Protein AF-A0A378B7A6-F1 (afdb_monomer_lite)

Secondary structure (DSSP, 8-state):
--EEEEE--TTSHHHHHHHHHHHHHS-GGGSPPHHHHHHHHHSTT--EEEEE-

Foldseek 3Di:
DWDKDWDLDCPDPQNVVVLVVVPVVDDPVPRDDPVVVNVLSPDPPRTDIDTHD

pLDDT: mean 82.14, std 4.24, range [70.38, 88.19]

Or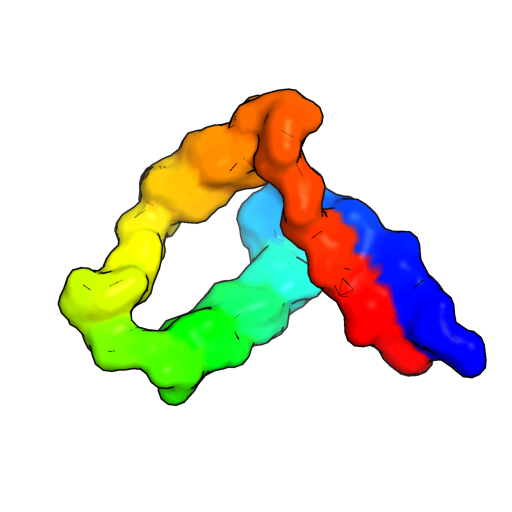ganism: Klebsiella pneumoniae (NCBI:txid573)

Structure (mmCIF, N/CA/C/O backbone):
data_AF-A0A378B7A6-F1
#
_entry.id   AF-A0A378B7A6-F1
#
loop_
_atom_site.group_PDB
_atom_site.id
_atom_site.type_symbol
_atom_site.label_atom_id
_atom_site.label_alt_id
_atom_site.label_comp_id
_atom_site.label_asym_id
_atom_site.label_entity_id
_atom_site.label_seq_id
_atom_site.pdbx_PDB_ins_code
_atom_site.Cartn_x
_atom_site.Cartn_y
_atom_site.Cartn_z
_atom_site.occupancy
_atom_site.B_iso_or_equiv
_atom_site.auth_seq_id
_atom_site.auth_comp_id
_atom_site.auth_asym_id
_atom_site.auth_atom_id
_atom_site.pdbx_PDB_model_num
ATOM 1 N N . MET A 1 1 ? -6.927 -13.197 18.884 1.00 70.38 1 MET A N 1
ATOM 2 C CA . MET A 1 1 ? -7.905 -12.980 17.797 1.00 70.38 1 MET A CA 1
ATOM 3 C C . MET A 1 1 ? -7.252 -12.055 16.789 1.00 70.38 1 MET A C 1
ATOM 5 O O . MET A 1 1 ? -6.446 -11.252 17.223 1.00 70.38 1 MET A O 1
ATOM 9 N N . LEU A 1 2 ? -7.512 -12.211 15.491 1.00 73.44 2 LEU A N 1
ATOM 10 C CA . LEU A 1 2 ? -7.002 -11.274 14.484 1.00 73.44 2 LEU A CA 1
ATOM 11 C C . LEU A 1 2 ? -8.006 -10.126 14.341 1.00 73.44 2 LEU A C 1
ATOM 13 O O . LEU A 1 2 ? -9.198 -10.394 14.183 1.00 73.44 2 LEU A O 1
ATOM 17 N N . THR A 1 3 ? -7.545 -8.883 14.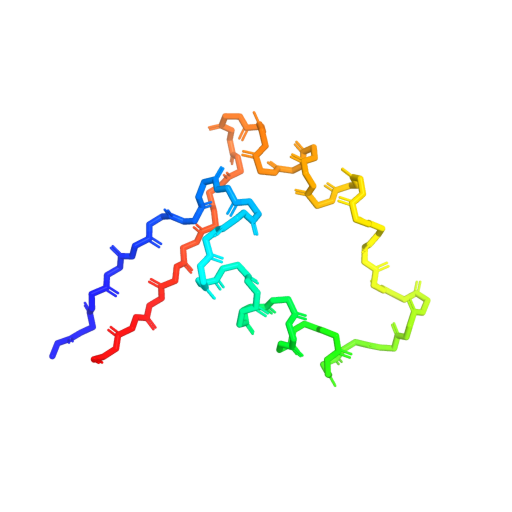427 1.00 78.19 3 THR A N 1
ATOM 18 C CA . THR A 1 3 ? -8.334 -7.697 14.090 1.00 78.19 3 THR A CA 1
ATOM 19 C C . THR A 1 3 ? -8.144 -7.383 12.610 1.00 78.19 3 THR A C 1
ATOM 21 O O . THR A 1 3 ? -7.038 -7.465 12.075 1.00 78.19 3 THR A O 1
ATOM 24 N N . CYS A 1 4 ? -9.248 -7.081 11.930 1.00 80.38 4 CYS A N 1
ATOM 25 C CA . CYS A 1 4 ? -9.245 -6.711 10.521 1.00 80.38 4 CYS A CA 1
ATOM 26 C C . CYS A 1 4 ? -9.454 -5.203 10.407 1.00 80.38 4 CYS A C 1
ATOM 28 O O . CYS A 1 4 ? -10.469 -4.683 10.874 1.00 80.38 4 CYS A O 1
ATOM 30 N N . GLU A 1 5 ? -8.508 -4.512 9.779 1.00 81.19 5 GLU A N 1
ATOM 31 C CA . GLU A 1 5 ? -8.562 -3.068 9.564 1.00 81.19 5 GLU A CA 1
ATOM 32 C C . GLU A 1 5 ? -8.500 -2.742 8.070 1.00 81.19 5 GLU A C 1
ATOM 34 O O . GLU A 1 5 ? -7.624 -3.218 7.344 1.00 81.19 5 GLU A O 1
ATOM 39 N N . SER A 1 6 ? -9.435 -1.918 7.586 1.00 81.19 6 SER A N 1
ATOM 40 C CA . SER A 1 6 ? -9.429 -1.468 6.192 1.00 81.19 6 SER A CA 1
ATOM 41 C C . SER A 1 6 ? -8.381 -0.375 5.983 1.00 81.19 6 SER A C 1
ATOM 43 O O . SER A 1 6 ? -8.470 0.715 6.553 1.00 81.19 6 SER A O 1
ATOM 45 N N . VAL A 1 7 ? -7.431 -0.624 5.089 1.00 81.62 7 VAL A N 1
ATOM 46 C CA . VAL A 1 7 ? -6.415 0.340 4.671 1.00 81.62 7 VAL A CA 1
ATOM 47 C C . VAL A 1 7 ? -7.007 1.230 3.583 1.00 81.62 7 VAL A C 1
ATOM 49 O O . VAL A 1 7 ? -7.196 0.805 2.448 1.00 81.62 7 VAL A O 1
ATOM 52 N N . ARG A 1 8 ? -7.328 2.477 3.945 1.00 79.25 8 ARG A N 1
ATOM 53 C CA . ARG A 1 8 ? -7.976 3.454 3.045 1.00 79.25 8 ARG A CA 1
ATOM 54 C C . ARG A 1 8 ? -7.051 4.561 2.544 1.00 79.25 8 ARG A C 1
ATOM 56 O O . ARG A 1 8 ? -7.439 5.322 1.668 1.00 79.25 8 ARG A O 1
ATOM 63 N N . SER A 1 9 ? -5.854 4.681 3.113 1.00 77.88 9 SER A N 1
ATOM 64 C CA . SER A 1 9 ? -4.883 5.709 2.735 1.00 77.88 9 SER A CA 1
ATOM 65 C C . SER A 1 9 ? -3.476 5.135 2.694 1.00 77.88 9 SER A C 1
ATOM 67 O O . SER A 1 9 ? -3.131 4.253 3.484 1.00 77.88 9 SER A O 1
ATOM 69 N N . THR A 1 10 ? -2.663 5.689 1.797 1.00 81.06 10 THR A N 1
ATOM 70 C CA . THR A 1 10 ? -1.225 5.432 1.722 1.00 81.06 10 THR A CA 1
ATOM 71 C C . THR A 1 10 ? -0.458 5.952 2.935 1.00 81.06 10 THR A C 1
ATOM 73 O O . THR A 1 10 ? 0.630 5.461 3.210 1.00 81.06 10 THR A O 1
ATOM 76 N N . ASP A 1 11 ? -1.032 6.895 3.686 1.00 79.81 11 ASP A N 1
ATOM 77 C CA . ASP A 1 11 ? -0.414 7.458 4.896 1.00 79.81 11 ASP A CA 1
ATOM 78 C C . ASP A 1 11 ? -0.580 6.551 6.126 1.00 79.81 11 ASP A C 1
ATOM 80 O O . ASP A 1 11 ? -0.049 6.829 7.200 1.00 79.81 11 ASP A O 1
ATOM 84 N N . SER A 1 12 ? -1.337 5.457 5.994 1.00 79.62 12 SER A N 1
ATOM 85 C CA . SER A 1 12 ? -1.504 4.491 7.074 1.00 79.62 12 SER A CA 1
ATOM 86 C C . SER A 1 12 ? -0.210 3.695 7.294 1.00 79.62 12 SER A C 1
ATOM 88 O O . SER A 1 12 ? 0.371 3.196 6.324 1.00 79.62 12 SER A O 1
ATOM 90 N N . PRO A 1 13 ? 0.208 3.451 8.550 1.00 81.50 13 PRO A N 1
ATOM 91 C CA . PRO A 1 13 ? 1.343 2.569 8.833 1.00 81.50 13 PRO A CA 1
ATOM 92 C C . PRO A 1 13 ? 1.136 1.148 8.275 1.00 81.50 13 PRO A C 1
ATOM 94 O O . PRO A 1 13 ? 2.098 0.493 7.872 1.00 81.50 13 PRO A O 1
ATOM 97 N N . HIS A 1 14 ? -0.116 0.687 8.167 1.00 83.62 14 HIS A N 1
ATOM 98 C CA . HIS A 1 14 ? -0.446 -0.606 7.563 1.00 83.62 14 HIS A CA 1
ATOM 99 C C . HIS A 1 14 ? -0.174 -0.640 6.059 1.00 83.62 14 HIS A C 1
ATOM 101 O O . HIS A 1 14 ? 0.243 -1.677 5.543 1.00 83.62 14 HIS A O 1
ATOM 107 N N . PHE A 1 15 ? -0.356 0.487 5.362 1.00 85.12 15 PHE A N 1
ATOM 108 C CA . PHE A 1 15 ? -0.025 0.580 3.945 1.00 85.12 15 PHE A CA 1
ATOM 109 C C . PHE A 1 15 ? 1.479 0.451 3.729 1.00 85.12 15 PHE A C 1
ATOM 111 O O . PHE A 1 15 ? 1.894 -0.372 2.923 1.00 85.12 15 PHE A O 1
ATOM 118 N N . ALA A 1 16 ? 2.296 1.190 4.484 1.00 84.88 16 ALA A N 1
ATOM 119 C CA . ALA A 1 16 ? 3.753 1.119 4.367 1.00 84.88 16 ALA A CA 1
ATOM 120 C C . ALA A 1 16 ? 4.287 -0.300 4.636 1.00 84.88 16 ALA A C 1
ATOM 122 O O . ALA A 1 16 ? 5.157 -0.794 3.918 1.00 84.88 16 ALA A O 1
ATOM 123 N N . MET A 1 17 ? 3.726 -0.985 5.638 1.00 86.06 17 MET A N 1
ATOM 124 C CA . MET A 1 17 ? 4.097 -2.365 5.947 1.00 86.06 17 MET A CA 1
ATOM 125 C C . MET A 1 17 ? 3.693 -3.341 4.830 1.00 86.06 17 MET A C 1
ATOM 127 O O . MET A 1 17 ? 4.504 -4.179 4.433 1.00 86.06 17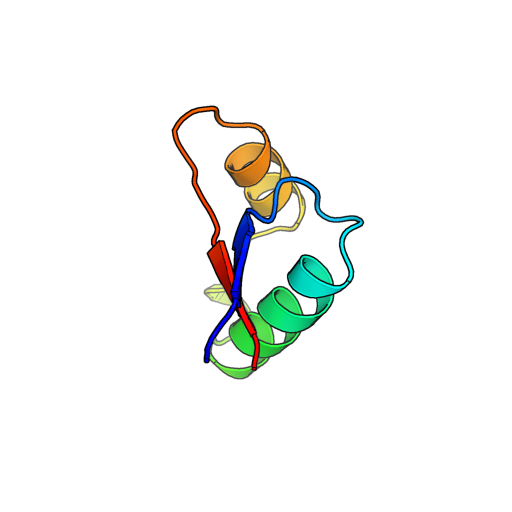 MET A O 1
ATOM 131 N N . LEU A 1 18 ? 2.472 -3.225 4.292 1.00 84.56 18 LEU A N 1
ATOM 132 C CA . LEU A 1 18 ? 2.020 -4.023 3.146 1.00 84.56 18 LEU A CA 1
ATOM 133 C C . LEU A 1 18 ? 2.858 -3.747 1.899 1.00 84.56 18 LEU A C 1
ATOM 135 O O . LEU A 1 18 ? 3.229 -4.684 1.196 1.00 84.56 18 LEU A O 1
ATOM 139 N N . ASP A 1 19 ? 3.189 -2.486 1.642 1.00 85.56 19 ASP A N 1
ATOM 140 C CA . ASP A 1 19 ? 3.967 -2.088 0.476 1.00 85.56 19 ASP A CA 1
ATOM 141 C C . ASP A 1 19 ? 5.376 -2.682 0.518 1.00 85.56 19 ASP A C 1
ATOM 143 O O . ASP A 1 19 ? 5.839 -3.245 -0.471 1.00 85.56 19 ASP A O 1
ATOM 147 N N . ALA A 1 20 ? 6.016 -2.672 1.690 1.00 87.50 20 ALA A N 1
ATOM 148 C CA . ALA A 1 20 ? 7.307 -3.321 1.892 1.00 87.50 20 ALA A CA 1
ATOM 149 C C . ALA A 1 20 ? 7.237 -4.847 1.698 1.00 87.50 20 ALA A C 1
ATOM 151 O O . ALA A 1 20 ? 8.171 -5.446 1.163 1.00 87.50 20 ALA A O 1
ATOM 152 N N . LEU A 1 21 ? 6.140 -5.494 2.109 1.00 87.50 21 LEU A N 1
ATOM 153 C CA . LEU A 1 21 ? 5.928 -6.925 1.869 1.00 87.50 21 LEU A CA 1
ATOM 154 C C . LEU A 1 21 ? 5.748 -7.223 0.377 1.00 87.50 21 LEU A C 1
ATOM 156 O O . LEU A 1 21 ? 6.397 -8.132 -0.140 1.00 87.50 21 LEU A O 1
ATOM 160 N N . TYR A 1 22 ? 4.931 -6.435 -0.324 1.00 84.88 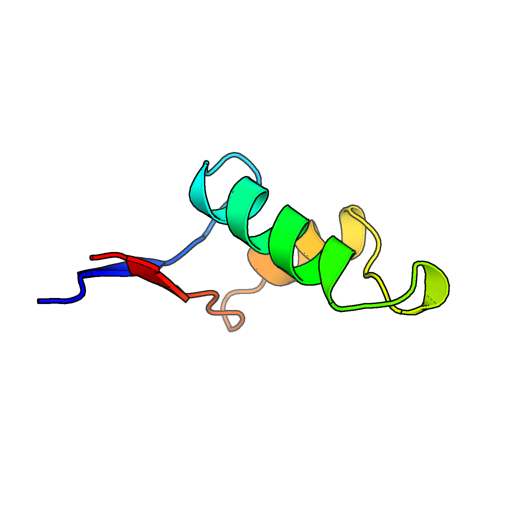22 TYR A N 1
ATOM 161 C CA . TYR A 1 22 ? 4.740 -6.558 -1.771 1.00 84.88 22 TYR A CA 1
ATOM 162 C C . TYR A 1 22 ? 6.045 -6.307 -2.535 1.00 84.88 22 TYR A C 1
ATOM 164 O O . TYR A 1 22 ? 6.404 -7.098 -3.403 1.00 84.88 22 TYR A O 1
ATOM 172 N N . ALA A 1 23 ? 6.804 -5.273 -2.173 1.00 86.81 23 ALA A N 1
ATOM 173 C CA . ALA A 1 23 ? 8.084 -4.962 -2.805 1.00 86.81 23 ALA A CA 1
ATOM 174 C C . ALA A 1 23 ? 9.136 -6.068 -2.610 1.00 86.81 23 ALA A C 1
ATOM 176 O O . ALA A 1 23 ? 9.999 -6.261 -3.462 1.00 86.81 23 ALA A O 1
ATOM 177 N N . ARG A 1 24 ? 9.065 -6.812 -1.498 1.00 87.12 24 ARG A N 1
ATOM 178 C CA . ARG A 1 24 ? 9.924 -7.981 -1.248 1.00 87.12 24 ARG A CA 1
ATOM 179 C C . ARG A 1 24 ? 9.469 -9.233 -1.993 1.00 87.12 24 ARG A C 1
ATOM 181 O O . ARG A 1 24 ? 10.305 -10.082 -2.284 1.00 87.12 24 ARG A O 1
ATOM 188 N N . ALA A 1 25 ? 8.170 -9.377 -2.235 1.00 88.19 25 ALA A N 1
ATOM 189 C CA . ALA A 1 25 ? 7.598 -10.555 -2.881 1.00 88.19 25 ALA A CA 1
ATOM 190 C C . ALA A 1 25 ? 7.687 -10.501 -4.414 1.00 88.19 25 ALA A C 1
ATOM 192 O O . ALA A 1 25 ? 7.788 -11.551 -5.042 1.00 88.19 25 ALA A O 1
ATOM 193 N N . PHE A 1 26 ? 7.667 -9.301 -5.005 1.00 84.06 26 PHE A N 1
ATOM 194 C CA . PHE A 1 26 ? 7.606 -9.109 -6.455 1.00 84.06 26 PHE A CA 1
ATOM 195 C C . PHE A 1 26 ? 8.860 -8.412 -7.016 1.00 84.06 26 PHE A C 1
ATOM 197 O O . PHE A 1 26 ? 9.315 -7.411 -6.448 1.00 84.06 26 PHE A O 1
ATOM 204 N N . PRO A 1 27 ? 9.404 -8.877 -8.159 1.00 87.38 27 PRO A N 1
ATOM 205 C CA . PRO A 1 27 ? 10.449 -8.169 -8.894 1.00 87.38 27 PRO A CA 1
ATOM 206 C C . PRO A 1 27 ? 10.026 -6.742 -9.248 1.00 87.38 27 PRO A C 1
ATOM 208 O O . PRO A 1 27 ? 8.853 -6.479 -9.491 1.00 87.38 27 PRO A O 1
ATOM 211 N N . TRP A 1 28 ? 10.988 -5.823 -9.341 1.00 78.94 28 TRP A N 1
ATOM 212 C CA . TRP A 1 28 ? 10.723 -4.391 -9.538 1.00 78.94 28 TRP A CA 1
ATOM 213 C C . TRP A 1 28 ? 9.773 -4.068 -10.707 1.00 78.94 28 TRP A C 1
ATOM 215 O O . TRP A 1 28 ? 8.887 -3.238 -10.555 1.00 78.94 28 TRP A O 1
ATOM 225 N N . HIS A 1 29 ? 9.893 -4.767 -11.839 1.00 82.88 29 HIS A N 1
ATOM 226 C CA . HIS A 1 29 ? 9.057 -4.538 -13.026 1.00 82.88 29 HIS A CA 1
ATOM 227 C C . HIS A 1 29 ? 7.604 -5.035 -12.889 1.00 82.88 29 HIS A C 1
ATOM 229 O O . HIS A 1 29 ? 6.765 -4.703 -13.721 1.00 82.88 29 HIS A O 1
ATOM 235 N N . GLU A 1 30 ? 7.303 -5.828 -11.858 1.00 82.25 30 GLU A N 1
ATOM 236 C CA . GLU A 1 30 ? 5.947 -6.279 -11.518 1.00 82.25 30 GLU A CA 1
ATOM 237 C C . GLU A 1 30 ? 5.311 -5.416 -10.417 1.00 82.25 30 GLU A C 1
ATOM 239 O O . GLU A 1 30 ? 4.124 -5.555 -10.103 1.00 82.25 30 GLU A O 1
ATOM 244 N N . GLN A 1 31 ? 6.086 -4.513 -9.809 1.00 82.69 31 GLN A N 1
ATOM 245 C CA . GLN A 1 31 ? 5.584 -3.631 -8.766 1.00 82.69 31 GLN A CA 1
ATOM 246 C C . GLN A 1 31 ? 4.725 -2.530 -9.383 1.00 82.69 31 GLN A C 1
ATOM 248 O O . GLN A 1 31 ? 5.059 -1.926 -10.399 1.00 82.69 31 GLN A O 1
ATOM 253 N N . ARG A 1 32 ? 3.588 -2.247 -8.743 1.00 82.75 32 ARG A N 1
ATOM 254 C CA . ARG A 1 32 ? 2.734 -1.132 -9.156 1.00 82.75 32 ARG A CA 1
ATOM 255 C C . ARG A 1 32 ? 3.419 0.195 -8.848 1.00 82.75 32 ARG A C 1
ATOM 257 O O . ARG A 1 32 ? 3.937 0.384 -7.748 1.00 82.75 32 ARG A O 1
ATOM 264 N N . GLU A 1 33 ? 3.303 1.136 -9.775 1.00 85.81 33 GLU A N 1
ATOM 265 C CA . GLU A 1 33 ? 3.684 2.528 -9.548 1.00 85.81 33 GLU A CA 1
ATOM 266 C C . GLU A 1 33 ? 2.907 3.140 -8.373 1.00 85.81 33 GLU A C 1
ATOM 268 O O . GLU A 1 33 ? 1.738 2.816 -8.127 1.00 85.81 33 GLU A O 1
ATOM 273 N N . SER A 1 34 ? 3.533 4.078 -7.661 1.00 83.19 34 SER A N 1
ATOM 274 C CA . SER A 1 34 ? 2.933 4.737 -6.489 1.00 83.19 34 SER A CA 1
ATOM 275 C C . SER A 1 34 ? 1.619 5.458 -6.810 1.00 83.19 34 SER A C 1
ATOM 277 O O . SER A 1 34 ? 0.720 5.539 -5.972 1.00 83.19 34 SER A O 1
ATOM 279 N N . GLU A 1 35 ? 1.463 5.975 -8.029 1.00 84.62 35 GLU A N 1
ATOM 280 C CA . GLU A 1 35 ? 0.208 6.578 -8.482 1.00 84.62 35 GLU A CA 1
ATOM 281 C C . GLU A 1 35 ? -0.903 5.541 -8.687 1.00 84.62 35 GLU A C 1
ATOM 283 O O . GLU A 1 35 ? -2.021 5.752 -8.218 1.00 84.62 35 GLU A O 1
ATOM 288 N N . ALA A 1 36 ? -0.585 4.386 -9.277 1.00 85.75 36 ALA A N 1
ATOM 289 C CA . ALA A 1 36 ? -1.540 3.294 -9.447 1.00 85.75 36 ALA A CA 1
ATOM 290 C C . ALA A 1 36 ? -2.023 2.748 -8.092 1.00 85.75 36 ALA A C 1
ATOM 292 O O . ALA A 1 36 ? -3.203 2.438 -7.935 1.00 85.75 36 ALA A O 1
ATOM 293 N N . LYS A 1 37 ? -1.141 2.688 -7.082 1.00 86.88 37 LYS A N 1
ATOM 294 C CA . LYS A 1 37 ? -1.517 2.315 -5.705 1.00 86.88 37 LYS A CA 1
ATOM 295 C C . LYS A 1 37 ? -2.503 3.317 -5.090 1.00 86.88 37 LYS A C 1
ATOM 297 O O . LYS A 1 37 ? -3.502 2.906 -4.501 1.00 86.88 37 LYS A O 1
ATOM 302 N N . ARG A 1 38 ? -2.263 4.624 -5.263 1.00 84.94 38 ARG A N 1
ATOM 303 C CA . ARG A 1 38 ? -3.171 5.688 -4.789 1.00 84.94 38 ARG A CA 1
ATOM 304 C C . ARG A 1 38 ? -4.525 5.650 -5.496 1.00 84.94 38 ARG A C 1
ATOM 306 O O . ARG A 1 38 ? -5.548 5.745 -4.826 1.00 84.94 38 ARG A O 1
ATOM 313 N N . GLN A 1 39 ? -4.537 5.470 -6.817 1.00 85.69 39 GLN A N 1
ATOM 314 C CA . GLN A 1 39 ? -5.774 5.332 -7.594 1.00 85.69 3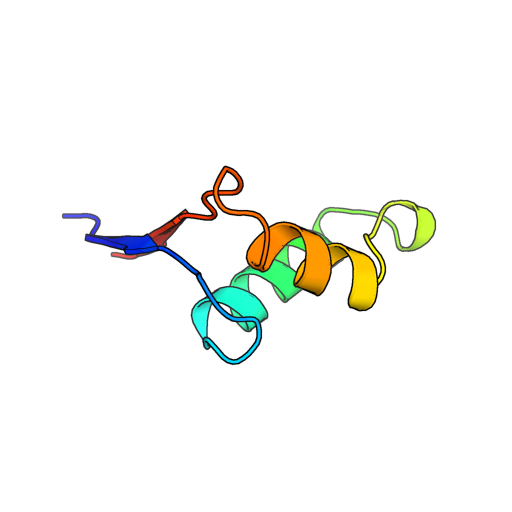9 GLN A CA 1
ATOM 315 C C . GLN A 1 39 ? -6.567 4.079 -7.205 1.00 85.69 39 GLN A C 1
ATOM 317 O O . GLN A 1 39 ? -7.792 4.123 -7.141 1.00 85.69 39 GLN A O 1
ATOM 322 N N . ALA A 1 40 ? -5.887 2.968 -6.910 1.00 85.88 40 ALA A N 1
ATOM 323 C CA . ALA A 1 40 ? -6.554 1.776 -6.407 1.00 85.88 40 ALA A CA 1
ATOM 324 C C . ALA A 1 40 ? -7.231 2.067 -5.060 1.00 85.88 40 ALA A C 1
ATOM 326 O O . ALA A 1 40 ? -8.419 1.816 -4.918 1.00 85.88 40 ALA A O 1
ATOM 327 N N . LEU A 1 41 ? -6.522 2.673 -4.105 1.00 84.06 41 LEU A N 1
ATOM 328 C CA . LEU A 1 41 ? -7.070 2.989 -2.779 1.00 84.06 41 LEU A CA 1
ATOM 329 C C . LEU A 1 41 ? -8.195 4.031 -2.786 1.00 84.06 41 LEU A C 1
ATOM 331 O O . LEU A 1 41 ? -9.050 3.998 -1.905 1.00 84.06 41 LEU A O 1
ATOM 335 N N . SER A 1 42 ? -8.223 4.941 -3.762 1.00 83.50 42 SER A N 1
ATOM 336 C CA . SER A 1 42 ? -9.330 5.892 -3.914 1.00 83.50 42 SER A CA 1
ATOM 337 C C . SER A 1 42 ? -10.572 5.269 -4.558 1.00 83.50 42 SER A C 1
ATOM 339 O O . SER A 1 42 ? -11.645 5.877 -4.545 1.00 83.50 42 SER A O 1
ATOM 341 N N . HIS A 1 43 ? -10.459 4.058 -5.112 1.00 83.81 43 HIS A N 1
ATOM 342 C CA . HIS A 1 43 ? -11.563 3.399 -5.785 1.00 83.81 43 HIS A CA 1
ATOM 343 C C . HIS A 1 43 ? -12.527 2.764 -4.763 1.00 83.81 43 HIS A C 1
ATOM 345 O O . HIS A 1 43 ? -12.128 1.892 -3.993 1.00 83.81 43 HIS A O 1
ATOM 351 N N . PRO A 1 44 ? -13.836 3.080 -4.797 1.00 79.88 44 PRO A N 1
ATOM 352 C CA . PRO A 1 44 ? -14.798 2.655 -3.769 1.00 79.88 44 PRO A CA 1
ATOM 353 C C . PRO A 1 44 ? -15.017 1.136 -3.691 1.00 79.88 44 PRO A C 1
ATOM 355 O O . PRO A 1 44 ? -15.578 0.636 -2.722 1.00 79.88 44 PRO A O 1
ATOM 358 N N . ARG A 1 45 ? -14.597 0.392 -4.722 1.00 81.25 45 ARG A N 1
ATOM 359 C CA . ARG A 1 45 ? -14.673 -1.081 -4.778 1.00 81.25 45 ARG A CA 1
ATOM 360 C C . ARG A 1 45 ? -13.362 -1.783 -4.426 1.00 81.25 45 ARG A C 1
ATOM 362 O O . ARG A 1 45 ? -13.327 -3.010 -4.426 1.00 81.25 45 ARG A O 1
ATOM 369 N N . TYR A 1 46 ? -12.290 -1.035 -4.192 1.00 79.38 46 TYR A N 1
ATOM 370 C CA . TYR A 1 46 ? -11.002 -1.598 -3.822 1.00 79.38 46 TYR A CA 1
ATOM 371 C C . TYR A 1 46 ? -10.896 -1.611 -2.297 1.00 79.38 46 TYR A C 1
ATOM 373 O O . TYR A 1 46 ? -10.676 -0.584 -1.661 1.00 79.38 46 TYR A O 1
ATOM 381 N N . ALA A 1 47 ? -11.107 -2.786 -1.708 1.00 74.19 47 ALA A N 1
ATOM 382 C CA . ALA A 1 47 ? -10.971 -2.998 -0.275 1.00 74.19 47 ALA A CA 1
ATOM 383 C C . ALA A 1 47 ? -9.638 -3.700 -0.004 1.00 74.19 47 ALA A C 1
ATOM 385 O O . ALA A 1 47 ? -9.468 -4.871 -0.341 1.00 74.19 47 ALA A O 1
ATOM 386 N N . LEU A 1 48 ? -8.686 -2.970 0.578 1.00 82.69 48 LEU A N 1
ATOM 387 C CA . LEU A 1 48 ? -7.445 -3.540 1.088 1.00 82.69 48 LEU A CA 1
ATOM 388 C C . LEU A 1 48 ? -7.582 -3.708 2.601 1.00 82.69 48 LEU A C 1
ATOM 390 O O . LEU A 1 48 ? -7.817 -2.735 3.314 1.00 82.69 48 LEU A O 1
ATOM 394 N N . GLU A 1 49 ? -7.450 -4.936 3.086 1.00 83.12 49 GLU A N 1
ATOM 395 C CA . GLU A 1 49 ? -7.644 -5.273 4.496 1.00 83.12 49 GLU A CA 1
ATOM 396 C C . GLU A 1 49 ? -6.348 -5.807 5.102 1.00 83.12 49 GLU A C 1
ATOM 398 O O . GLU A 1 49 ? -5.705 -6.704 4.550 1.00 83.12 49 GLU A O 1
ATOM 403 N N . ALA A 1 50 ? -5.961 -5.246 6.245 1.00 80.81 50 ALA A N 1
ATOM 404 C CA . ALA A 1 50 ? -4.844 -5.716 7.044 1.00 80.81 50 ALA A CA 1
ATOM 405 C C . ALA A 1 50 ? -5.376 -6.561 8.206 1.00 80.81 50 ALA A C 1
ATOM 407 O O . ALA A 1 50 ? -6.208 -6.106 8.988 1.00 80.81 50 ALA A O 1
ATOM 408 N N . TRP A 1 51 ? -4.871 -7.787 8.320 1.00 76.69 51 TRP A N 1
ATOM 409 C CA . TRP A 1 51 ? -5.203 -8.707 9.404 1.00 76.69 51 TRP A CA 1
ATOM 410 C C . TRP A 1 51 ? -4.045 -8.703 10.398 1.00 76.69 51 TRP A C 1
ATOM 412 O O . TRP A 1 51 ? -2.983 -9.262 10.113 1.00 76.69 51 TRP A O 1
ATOM 422 N N 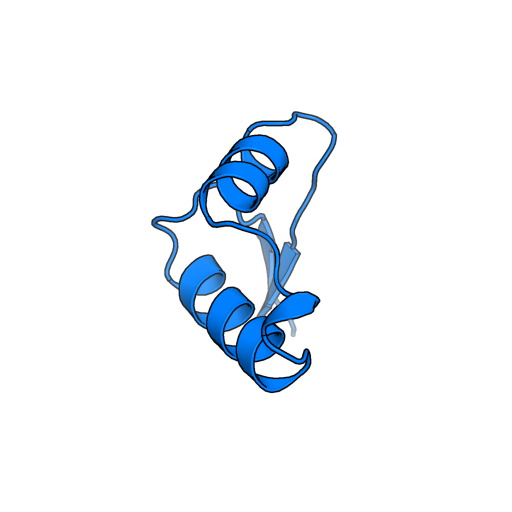. VAL A 1 52 ? -4.224 -8.041 11.538 1.00 71.62 52 VAL A N 1
ATOM 423 C CA . VAL A 1 52 ? -3.191 -7.896 12.576 1.00 71.62 52 VAL A CA 1
ATOM 424 C C . VAL A 1 52 ? -3.580 -8.676 13.833 1.00 71.62 52 VAL A C 1
ATOM 426 O O . VAL A 1 52 ? -4.756 -8.952 14.062 1.00 71.62 52 VAL A O 1
ATOM 429 N N . ARG A 1 53 ? -2.586 -9.136 14.599 1.00 71.31 53 ARG A N 1
ATOM 430 C CA . ARG A 1 53 ? -2.771 -9.929 15.825 1.00 71.31 53 ARG A CA 1
ATOM 431 C C . ARG A 1 53 ? -2.459 -9.091 17.051 1.00 71.31 53 ARG A C 1
ATOM 433 O O . ARG A 1 53 ? -1.461 -8.345 16.978 1.00 71.31 53 ARG A O 1
#

Radius of gyration: 11.57 Å; chains: 1; bounding box: 26×20×31 Å

Sequence (53 aa):
MLTCESVRSTDSPHFAMLDALYARAFPWHEQRESEAKRQALSHPRYALEAWVR